Protein AF-Q46N08-F1 (afdb_monomer_lite)

Radius of gyration: 21.56 Å; chains: 1; bounding box: 43×40×75 Å

Organism: Cupriavidus pinatubonensis (strain JMP 134 / LMG 1197) (NCBI:txid264198)

Sequence (155 aa):
MMMTSTTLDRSGLHREFRQRLATAAVASAERLDEEISQAFATIDLHLQSPRRAGWGADCEWLLSGLQNSCRTALDLLVYTGYRTEAESEGIQRRLMMTIHLARLQAQAAGDTVAPIVAASRITSLIERAKEESASFYDHLRAARTAEHEPRYRGQ

Foldseek 3Di:
DDDDPPPPPVVVVVVVVVVVVLVVLLVLLVVLVVQLVVLLVVLVVLLVCLPDQCSLVSLLVSLVSNLVSLLSLLVSCCVLVVDPPVVSVVLNVLLVVLSVVLSVLSVVCSVDPCSNVSSVSSVVSSVVSCVSCVVSNVSSVVSVVVVVPPPPPDD

Secondary structure (DSSP, 8-state):
---------HHHHHHHHHHHHHHHHHHHHHHHHHHHHHHHHHHHHHHT-TTSTTHHHHHHHHHHHHHHHHHHHHHHHHHTTSS-HHHHHHHHHHHHHHHHHHHHHHHHHHTSS-HHHHHHHHHHHHHHHHHHHHHHHHHHHHHHHHTSS------

pLDDT: mean 70.53, std 11.68, range [31.7, 86.0]

Structure (mmCIF, N/CA/C/O backbone):
data_AF-Q46N08-F1
#
_entry.id   AF-Q46N08-F1
#
loop_
_atom_site.group_PDB
_atom_site.id
_atom_site.type_symbol
_atom_site.label_atom_id
_atom_site.label_alt_id
_atom_site.label_comp_id
_atom_site.label_asym_id
_atom_site.label_entity_id
_atom_site.label_seq_id
_atom_site.pdbx_PDB_ins_code
_atom_site.Cartn_x
_atom_site.Cartn_y
_atom_site.Cartn_z
_atom_site.occupancy
_atom_site.B_iso_or_equiv
_atom_site.auth_seq_id
_atom_site.auth_comp_id
_atom_site.auth_asym_id
_atom_site.auth_atom_id
_atom_site.pdbx_PDB_model_num
ATOM 1 N N . MET A 1 1 ? 25.438 -30.701 -49.542 1.00 38.94 1 MET A N 1
ATOM 2 C CA . MET A 1 1 ? 24.983 -30.524 -48.145 1.00 38.94 1 MET A CA 1
ATOM 3 C C . MET A 1 1 ? 25.748 -29.351 -47.551 1.00 38.94 1 MET A C 1
ATOM 5 O O . MET A 1 1 ? 26.914 -29.513 -47.230 1.00 38.94 1 MET A O 1
ATOM 9 N N . MET A 1 2 ? 25.146 -28.161 -47.507 1.00 38.84 2 MET A N 1
ATOM 10 C CA . MET A 1 2 ? 25.730 -26.985 -46.850 1.00 38.84 2 MET A CA 1
ATOM 11 C C . MET A 1 2 ? 25.103 -26.852 -45.462 1.00 38.84 2 MET A C 1
ATOM 13 O O . MET A 1 2 ? 23.882 -26.796 -45.343 1.00 38.84 2 MET A O 1
ATOM 17 N N . MET A 1 3 ? 25.944 -26.852 -44.428 1.00 45.59 3 MET A N 1
ATOM 18 C CA . MET A 1 3 ? 25.546 -26.608 -43.045 1.00 45.59 3 MET A CA 1
ATOM 19 C C . MET A 1 3 ? 25.139 -25.141 -42.893 1.00 45.59 3 MET A C 1
ATOM 21 O O . MET A 1 3 ? 25.980 -24.246 -42.930 1.00 45.59 3 MET A O 1
ATOM 25 N N . THR A 1 4 ? 23.845 -24.887 -42.722 1.00 47.28 4 THR A N 1
ATOM 26 C CA . THR A 1 4 ? 23.341 -23.602 -42.239 1.00 47.28 4 THR A CA 1
ATOM 27 C C . THR A 1 4 ? 23.767 -23.435 -40.785 1.00 47.28 4 THR A C 1
ATOM 29 O O . THR A 1 4 ? 23.252 -24.113 -39.897 1.00 47.28 4 THR A O 1
ATOM 32 N N . SER A 1 5 ? 24.737 -22.548 -40.566 1.00 42.62 5 SER A N 1
ATOM 33 C CA . SER A 1 5 ? 25.155 -22.057 -39.255 1.00 42.62 5 SER A CA 1
ATOM 34 C C . SER A 1 5 ? 23.933 -21.628 -38.441 1.00 42.62 5 SER A C 1
ATOM 36 O O . SER A 1 5 ? 23.263 -20.653 -38.775 1.00 42.62 5 SER A O 1
ATOM 38 N N . THR A 1 6 ? 23.650 -22.347 -37.357 1.00 47.47 6 THR A N 1
ATOM 39 C CA . THR A 1 6 ? 22.662 -21.990 -36.334 1.00 47.47 6 THR A CA 1
ATOM 40 C C . THR A 1 6 ? 23.202 -20.871 -35.445 1.00 47.47 6 THR A C 1
ATOM 42 O O . THR A 1 6 ? 23.285 -21.001 -34.223 1.00 47.47 6 THR A O 1
ATOM 45 N N . THR A 1 7 ? 23.565 -19.738 -36.035 1.00 48.69 7 THR A N 1
ATOM 46 C CA . THR A 1 7 ? 23.515 -18.460 -35.323 1.00 48.69 7 THR A CA 1
ATOM 47 C C . THR A 1 7 ? 22.040 -18.121 -35.166 1.00 48.69 7 THR A C 1
ATOM 49 O O . THR A 1 7 ? 21.485 -17.331 -35.922 1.00 48.69 7 THR A O 1
ATOM 52 N N . LEU A 1 8 ? 21.382 -18.807 -34.223 1.00 49.22 8 LEU A N 1
ATOM 53 C CA . LEU A 1 8 ? 20.102 -18.377 -33.677 1.00 49.22 8 LEU A CA 1
ATOM 54 C C . LEU A 1 8 ? 20.221 -16.882 -33.392 1.00 49.22 8 LEU A C 1
ATOM 56 O O . LEU A 1 8 ? 21.181 -16.459 -32.742 1.00 49.22 8 LEU A O 1
ATOM 60 N N . ASP A 1 9 ? 19.268 -16.116 -33.910 1.00 54.34 9 ASP A N 1
ATOM 61 C CA . ASP A 1 9 ? 19.093 -14.683 -33.708 1.00 54.34 9 ASP A CA 1
ATOM 62 C C . ASP A 1 9 ? 18.923 -14.383 -32.205 1.00 54.34 9 ASP A C 1
ATOM 64 O O . ASP A 1 9 ? 17.826 -14.208 -31.674 1.00 54.34 9 ASP A O 1
ATOM 68 N N . ARG A 1 10 ? 20.045 -14.404 -31.477 1.00 54.81 10 ARG A N 1
ATOM 69 C CA . ARG A 1 10 ? 20.127 -14.152 -30.033 1.00 54.81 10 ARG A CA 1
ATOM 70 C C . ARG A 1 10 ? 19.630 -12.749 -29.700 1.00 54.81 10 ARG A C 1
ATOM 72 O O . ARG A 1 10 ? 19.101 -12.544 -28.612 1.00 54.81 10 ARG A O 1
ATOM 79 N N . SER A 1 11 ? 19.768 -11.805 -30.630 1.00 60.81 11 SER A N 1
ATOM 80 C CA . SER A 1 11 ? 19.206 -10.457 -30.534 1.00 60.81 11 SER A CA 1
ATOM 81 C C . SER A 1 11 ? 17.678 -10.465 -30.528 1.00 60.81 11 SER A C 1
ATOM 83 O O . SER A 1 11 ? 17.084 -9.814 -29.667 1.00 60.81 11 SER A O 1
ATOM 85 N N . GLY A 1 12 ? 17.047 -11.223 -31.429 1.00 68.44 12 GLY A N 1
ATOM 86 C CA . GLY A 1 12 ? 15.597 -11.409 -31.473 1.00 68.44 12 GLY A CA 1
ATOM 87 C C . GLY A 1 12 ? 15.058 -12.059 -30.200 1.00 68.44 12 GLY A C 1
ATOM 88 O O . GLY A 1 12 ? 14.155 -11.514 -29.570 1.00 68.44 12 GLY A O 1
ATOM 89 N N . LEU A 1 13 ? 15.693 -13.144 -29.742 1.00 72.12 13 LEU A N 1
ATOM 90 C CA . LEU A 1 13 ? 15.293 -13.859 -28.521 1.00 72.12 13 LEU A CA 1
ATOM 91 C C . LEU A 1 13 ? 15.467 -13.023 -27.245 1.00 72.12 13 LEU A C 1
ATOM 93 O O . LEU A 1 13 ? 14.613 -13.063 -26.361 1.00 72.12 13 LEU A O 1
ATOM 97 N N . HIS A 1 14 ? 16.545 -12.241 -27.125 1.00 69.06 14 HIS A N 1
ATOM 98 C CA . HIS A 1 14 ? 16.714 -11.332 -25.987 1.00 69.06 14 HIS A CA 1
ATOM 99 C C . HIS A 1 14 ? 15.718 -10.177 -26.001 1.00 69.06 14 HIS A C 1
ATOM 101 O O . HIS A 1 14 ? 15.239 -9.781 -24.937 1.00 69.06 14 HIS A O 1
ATOM 107 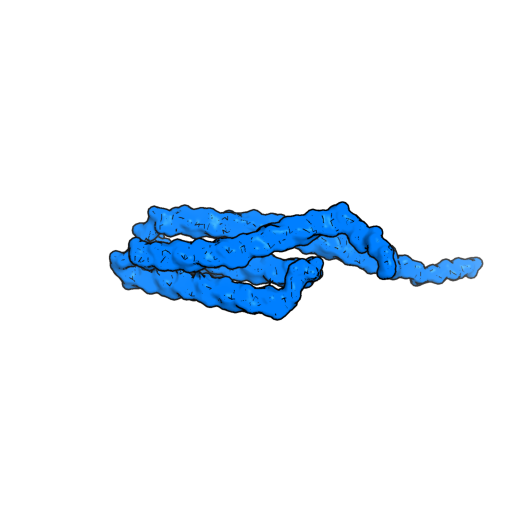N N . ARG A 1 15 ? 15.393 -9.639 -27.181 1.00 70.38 15 ARG A N 1
ATOM 108 C CA . ARG A 1 15 ? 14.381 -8.589 -27.314 1.00 70.38 15 ARG A CA 1
ATOM 109 C C . ARG A 1 15 ? 12.997 -9.118 -26.939 1.00 70.38 15 ARG A C 1
ATOM 111 O O . ARG A 1 15 ? 12.321 -8.491 -26.132 1.00 70.38 15 ARG A O 1
ATOM 118 N N . GLU A 1 16 ? 12.620 -10.287 -27.448 1.00 75.94 16 GLU A N 1
ATOM 119 C CA . GLU A 1 16 ? 11.336 -10.925 -27.150 1.00 75.94 16 GLU A CA 1
ATOM 120 C C . GLU A 1 16 ? 11.218 -11.302 -25.666 1.00 75.94 16 GLU A C 1
ATOM 122 O O . GLU A 1 16 ? 10.203 -11.026 -25.029 1.00 75.94 16 GLU A O 1
ATOM 127 N N . PHE A 1 17 ? 12.279 -11.857 -25.073 1.00 72.69 17 PHE A N 1
ATOM 128 C CA . PHE A 1 17 ? 12.317 -12.173 -23.645 1.00 72.69 17 PHE A CA 1
ATOM 129 C C . PHE A 1 17 ? 12.133 -10.928 -22.771 1.00 72.69 17 PHE A C 1
ATOM 131 O O . PHE A 1 17 ? 11.312 -10.942 -21.856 1.00 72.69 17 PHE A O 1
ATOM 138 N N . ARG A 1 18 ? 12.843 -9.832 -23.078 1.00 67.88 18 ARG A N 1
ATOM 139 C CA . ARG A 1 18 ? 12.686 -8.553 -22.366 1.00 67.88 18 ARG A CA 1
ATOM 140 C C . ARG A 1 18 ? 11.283 -7.980 -22.525 1.00 67.88 18 ARG A C 1
ATOM 142 O O . ARG A 1 18 ? 10.725 -7.502 -21.549 1.00 67.88 18 ARG A O 1
ATOM 149 N N . GLN A 1 19 ? 10.699 -8.075 -23.716 1.00 72.56 19 GLN A N 1
ATOM 150 C CA . GLN A 1 19 ? 9.344 -7.594 -23.972 1.00 72.56 19 GLN A CA 1
ATOM 151 C C . GLN A 1 19 ? 8.289 -8.396 -23.193 1.00 72.56 19 GLN A C 1
ATOM 153 O O . GLN A 1 19 ? 7.387 -7.811 -22.597 1.00 72.56 19 GLN A O 1
ATOM 158 N N . ARG A 1 20 ? 8.422 -9.728 -23.131 1.00 72.44 20 ARG A N 1
ATOM 159 C CA . ARG A 1 20 ? 7.529 -10.593 -22.337 1.00 72.44 20 ARG A CA 1
ATOM 160 C C . ARG A 1 20 ? 7.659 -10.328 -20.838 1.00 72.44 20 ARG A C 1
ATOM 162 O O . ARG A 1 20 ? 6.653 -10.319 -20.138 1.00 72.44 20 ARG A O 1
ATOM 169 N N . LEU A 1 21 ? 8.880 -10.092 -20.363 1.00 66.25 21 LEU A N 1
ATOM 170 C CA . LEU A 1 21 ? 9.149 -9.704 -18.979 1.00 66.25 21 LEU A CA 1
ATOM 171 C C . LEU A 1 21 ? 8.554 -8.337 -18.627 1.00 66.25 21 LEU A C 1
ATOM 173 O O . LEU A 1 21 ? 7.895 -8.225 -17.601 1.00 66.25 21 LEU A O 1
ATOM 177 N N . ALA A 1 22 ? 8.721 -7.339 -19.495 1.00 68.38 22 ALA A N 1
ATOM 178 C CA . ALA A 1 22 ? 8.114 -6.017 -19.351 1.00 68.38 22 ALA A CA 1
ATOM 179 C C . ALA A 1 22 ? 6.580 -6.109 -19.278 1.00 68.38 22 ALA A C 1
ATOM 181 O O . ALA A 1 22 ? 5.961 -5.640 -18.328 1.00 68.38 22 ALA A O 1
ATOM 182 N N . THR A 1 23 ? 5.967 -6.871 -20.190 1.00 72.44 23 THR A N 1
ATOM 183 C CA . THR A 1 23 ? 4.512 -7.110 -20.180 1.00 72.44 23 THR A CA 1
ATOM 184 C C . THR A 1 23 ? 4.048 -7.802 -18.892 1.00 72.44 23 THR A C 1
ATOM 186 O O . THR A 1 23 ? 3.025 -7.430 -18.321 1.00 72.44 23 THR A O 1
ATOM 189 N N . ALA A 1 24 ? 4.798 -8.795 -18.402 1.00 68.19 24 ALA A N 1
ATOM 190 C CA . ALA A 1 24 ? 4.487 -9.474 -17.145 1.00 68.19 24 ALA A CA 1
ATOM 191 C C . ALA A 1 24 ? 4.630 -8.542 -15.931 1.00 68.19 24 ALA A C 1
ATOM 193 O O . ALA A 1 24 ? 3.825 -8.630 -15.004 1.00 68.19 24 ALA A O 1
ATOM 194 N N . ALA A 1 25 ? 5.611 -7.636 -15.943 1.00 67.06 25 ALA A N 1
ATOM 195 C CA . ALA A 1 25 ? 5.792 -6.627 -14.906 1.00 67.06 25 ALA A CA 1
ATOM 196 C C . ALA A 1 25 ? 4.637 -5.615 -14.901 1.00 67.06 25 ALA A C 1
ATOM 198 O O . ALA A 1 25 ? 4.100 -5.329 -13.835 1.00 67.06 25 ALA A O 1
ATOM 199 N N . VAL A 1 26 ? 4.189 -5.153 -16.074 1.00 71.38 26 VAL A N 1
ATOM 200 C CA . VAL A 1 26 ? 3.027 -4.257 -16.208 1.00 71.38 26 VAL A CA 1
ATOM 201 C C . VAL A 1 26 ? 1.741 -4.935 -15.732 1.00 71.38 26 VAL A C 1
ATOM 203 O O . VAL A 1 26 ? 1.039 -4.378 -14.896 1.00 71.38 26 VAL A O 1
ATOM 206 N N . ALA A 1 27 ? 1.458 -6.162 -16.175 1.00 72.50 27 ALA A N 1
ATOM 207 C CA . ALA A 1 27 ? 0.274 -6.898 -15.721 1.00 72.50 27 ALA A CA 1
ATOM 208 C C . ALA A 1 27 ? 0.303 -7.175 -14.205 1.00 72.50 27 ALA A C 1
ATOM 210 O O . ALA A 1 27 ? -0.733 -7.173 -13.539 1.00 72.50 27 ALA A O 1
ATOM 211 N N . SER A 1 28 ? 1.498 -7.400 -13.647 1.00 70.94 28 SER A N 1
ATOM 212 C CA . SER A 1 28 ? 1.684 -7.545 -12.199 1.00 70.94 28 SER A CA 1
ATOM 213 C C . SER A 1 28 ? 1.457 -6.221 -11.472 1.00 70.94 28 SER A C 1
ATOM 215 O O . SER A 1 28 ? 0.835 -6.220 -10.417 1.00 70.94 28 SER A O 1
ATOM 217 N N . ALA A 1 29 ? 1.904 -5.100 -12.044 1.00 68.94 29 ALA A N 1
ATOM 218 C CA . ALA A 1 29 ? 1.675 -3.764 -11.504 1.00 68.94 29 ALA A CA 1
ATOM 219 C C . ALA A 1 29 ? 0.185 -3.388 -11.484 1.00 68.94 29 ALA A C 1
ATOM 221 O O . ALA A 1 29 ? -0.273 -2.824 -10.497 1.00 68.94 29 ALA A O 1
ATOM 222 N N . GLU A 1 30 ? -0.575 -3.729 -12.529 1.00 71.75 30 GLU A N 1
ATOM 223 C CA . GLU A 1 30 ? -2.021 -3.463 -12.607 1.00 71.75 30 GLU A CA 1
ATOM 224 C C . GLU A 1 30 ? -2.806 -4.246 -11.555 1.00 71.75 30 GLU A C 1
ATOM 226 O O . GLU A 1 30 ? -3.599 -3.670 -10.814 1.00 71.75 30 GLU A O 1
ATOM 231 N N . ARG A 1 31 ? -2.532 -5.549 -11.428 1.00 76.19 31 ARG A N 1
ATOM 232 C CA . ARG A 1 31 ? -3.158 -6.370 -10.385 1.00 76.19 31 ARG A CA 1
ATOM 233 C C . ARG A 1 31 ? -2.830 -5.843 -8.991 1.00 76.19 31 ARG A C 1
ATOM 235 O O . ARG A 1 31 ? -3.676 -5.842 -8.105 1.00 76.19 31 ARG A O 1
ATOM 242 N N . LEU A 1 32 ? -1.596 -5.396 -8.807 1.00 71.50 32 LEU A N 1
ATOM 243 C CA . LEU A 1 32 ? -1.132 -4.911 -7.525 1.00 71.50 32 LEU A CA 1
ATOM 244 C C . LEU A 1 32 ? -1.740 -3.557 -7.140 1.00 71.50 32 LEU A C 1
ATOM 246 O O . LEU A 1 32 ? -2.040 -3.348 -5.969 1.00 71.50 32 LEU A O 1
ATOM 250 N N . ASP A 1 33 ? -1.952 -2.661 -8.106 1.00 75.44 33 ASP A N 1
ATOM 251 C CA . ASP A 1 33 ? -2.685 -1.402 -7.911 1.00 75.44 33 ASP A CA 1
ATOM 252 C C . ASP A 1 33 ? -4.097 -1.669 -7.351 1.00 75.44 33 ASP A C 1
ATOM 254 O O . ASP A 1 33 ? -4.494 -1.117 -6.318 1.00 75.44 33 ASP A O 1
ATOM 258 N N . GLU A 1 34 ? -4.816 -2.610 -7.971 1.00 79.12 34 GLU A N 1
ATOM 259 C CA . GLU A 1 34 ? -6.152 -3.032 -7.539 1.00 79.12 34 GLU A CA 1
ATOM 260 C C . GLU A 1 34 ? -6.136 -3.688 -6.149 1.00 79.12 34 GLU A C 1
ATOM 262 O O . GLU A 1 34 ? -6.951 -3.334 -5.294 1.00 79.12 34 GLU A O 1
ATOM 267 N N . GLU A 1 35 ? -5.189 -4.596 -5.890 1.00 76.62 35 GLU A N 1
ATOM 268 C CA . GLU A 1 35 ? -5.054 -5.289 -4.602 1.00 76.62 35 GLU A CA 1
ATOM 269 C C . GLU A 1 35 ? -4.775 -4.319 -3.445 1.00 76.62 35 GLU A C 1
ATOM 271 O O . GLU A 1 35 ? -5.418 -4.414 -2.395 1.00 76.62 35 GLU A O 1
ATOM 276 N N . ILE A 1 36 ? -3.850 -3.365 -3.620 1.00 72.62 36 ILE A N 1
ATOM 277 C CA . ILE A 1 36 ? -3.521 -2.380 -2.577 1.00 72.62 36 ILE A CA 1
ATOM 278 C C . ILE A 1 36 ? -4.725 -1.454 -2.341 1.00 72.62 36 ILE A C 1
ATOM 280 O O . ILE A 1 36 ? -5.110 -1.222 -1.189 1.00 72.62 36 ILE A O 1
ATOM 284 N N . SER A 1 37 ? -5.374 -0.980 -3.409 1.00 77.75 37 SER A N 1
ATOM 285 C CA . SER A 1 37 ? -6.574 -0.139 -3.318 1.00 77.75 37 SER A CA 1
ATOM 286 C C . SER A 1 37 ? -7.723 -0.848 -2.586 1.00 77.75 37 SER A C 1
ATOM 288 O O . SER A 1 37 ? -8.352 -0.271 -1.692 1.00 77.75 37 SER A O 1
ATOM 290 N N . GLN A 1 38 ? -7.972 -2.122 -2.907 1.00 80.38 38 GLN A N 1
ATOM 291 C CA . GLN A 1 38 ? -9.007 -2.935 -2.267 1.00 80.38 38 GLN A CA 1
ATOM 292 C C . GLN A 1 38 ? -8.676 -3.252 -0.804 1.00 80.38 38 GLN A C 1
ATOM 294 O O . GLN A 1 38 ? -9.573 -3.212 0.045 1.00 80.38 38 GLN A O 1
ATOM 299 N N . ALA A 1 39 ? -7.409 -3.534 -0.481 1.00 74.12 39 ALA A N 1
ATOM 300 C CA . ALA A 1 39 ? -6.967 -3.760 0.892 1.00 74.12 39 ALA A CA 1
ATOM 301 C C . ALA A 1 39 ? -7.251 -2.529 1.762 1.00 74.12 39 ALA A C 1
ATOM 303 O O . ALA A 1 39 ? -7.875 -2.650 2.817 1.00 74.12 39 ALA A O 1
ATOM 304 N N . PHE A 1 40 ? -6.894 -1.333 1.288 1.00 75.44 40 PHE A N 1
ATOM 305 C CA . PHE A 1 40 ? -7.178 -0.088 1.999 1.00 75.44 40 PHE A CA 1
ATOM 306 C C . PHE A 1 40 ? -8.676 0.178 2.183 1.00 75.44 40 PHE A C 1
ATOM 308 O O . PHE A 1 40 ? -9.092 0.528 3.288 1.00 75.44 40 PHE A O 1
ATOM 315 N N . ALA A 1 41 ? -9.491 -0.028 1.145 1.00 79.38 41 ALA A N 1
ATOM 316 C CA . ALA A 1 41 ? -10.943 0.128 1.245 1.00 79.38 41 ALA A CA 1
ATOM 317 C C . ALA A 1 41 ? -11.563 -0.865 2.246 1.00 79.38 41 ALA A C 1
ATOM 319 O O . ALA A 1 41 ? -12.452 -0.515 3.023 1.00 79.38 41 ALA A O 1
ATOM 320 N N . THR A 1 42 ? -11.065 -2.104 2.262 1.00 76.81 42 THR A N 1
ATOM 321 C CA . THR A 1 42 ? -11.533 -3.149 3.182 1.00 76.81 42 THR A CA 1
ATOM 322 C C . THR A 1 42 ? -11.181 -2.814 4.627 1.00 76.81 42 THR A C 1
ATOM 324 O O . THR A 1 42 ? -12.018 -2.995 5.516 1.00 76.81 42 THR A O 1
ATOM 327 N N . ILE A 1 43 ? -9.975 -2.290 4.864 1.00 71.38 43 ILE A N 1
ATOM 328 C CA . ILE A 1 43 ? -9.551 -1.848 6.192 1.00 71.38 43 ILE A CA 1
ATOM 329 C C . ILE A 1 43 ? -10.427 -0.686 6.672 1.00 71.38 43 ILE A C 1
ATOM 331 O O . ILE A 1 43 ? -10.962 -0.771 7.773 1.00 71.38 43 ILE A O 1
ATOM 335 N N . ASP A 1 44 ? -10.657 0.344 5.853 1.00 74.88 44 ASP A N 1
ATOM 336 C CA . ASP A 1 44 ? -11.518 1.477 6.231 1.00 74.88 44 ASP A CA 1
ATOM 337 C C . ASP A 1 44 ? -12.920 1.023 6.660 1.00 74.88 44 ASP A C 1
ATOM 339 O O . ASP A 1 44 ? -13.437 1.478 7.682 1.00 74.88 44 ASP A O 1
ATOM 343 N N . LEU A 1 45 ? -13.522 0.087 5.916 1.00 75.94 45 LEU A N 1
ATOM 344 C CA . LEU A 1 45 ? -14.826 -0.487 6.256 1.00 75.94 45 LEU A CA 1
ATOM 345 C C . LEU A 1 45 ? -14.802 -1.220 7.606 1.00 75.94 45 LEU A C 1
ATOM 347 O O . LEU A 1 45 ? -15.737 -1.084 8.396 1.00 75.94 45 LEU A O 1
ATOM 351 N N . HIS A 1 46 ? -13.734 -1.967 7.906 1.00 71.56 46 HIS A N 1
ATOM 352 C CA . HIS A 1 46 ? -13.589 -2.647 9.199 1.00 71.56 46 HIS A CA 1
ATOM 353 C C . HIS A 1 46 ? -13.371 -1.650 10.347 1.00 71.56 46 HIS A C 1
ATOM 355 O O . HIS A 1 46 ? -13.907 -1.840 11.442 1.00 71.56 46 HIS A O 1
ATOM 361 N N . LEU A 1 47 ? -12.652 -0.549 10.110 1.00 67.19 47 LEU A N 1
ATOM 362 C CA . LEU A 1 47 ? -12.419 0.503 11.107 1.00 67.19 47 LEU A CA 1
ATOM 363 C C . LEU A 1 47 ? -13.685 1.284 11.481 1.00 67.19 47 LEU A C 1
ATOM 365 O O . LEU A 1 47 ? -13.765 1.805 12.591 1.00 67.19 47 LEU A O 1
ATOM 369 N N . GLN A 1 48 ? -14.699 1.321 10.613 1.00 71.06 48 GLN A N 1
ATOM 370 C CA . GLN A 1 48 ? -15.994 1.943 10.917 1.00 71.06 48 GLN A CA 1
ATOM 371 C C . GLN A 1 48 ? -16.832 1.146 11.934 1.00 71.06 48 GLN A C 1
ATOM 373 O O . GLN A 1 48 ? -17.785 1.689 12.496 1.00 71.06 48 GLN A O 1
ATOM 378 N N . SER A 1 49 ? -16.487 -0.119 12.216 1.00 69.62 49 SER A N 1
ATOM 379 C CA . SER A 1 49 ? -17.223 -0.965 13.168 1.00 69.62 49 SER A CA 1
ATOM 380 C C . SER A 1 49 ? -16.310 -1.697 14.167 1.00 69.62 49 SER A C 1
ATOM 382 O O . SER A 1 49 ? -16.280 -2.929 14.222 1.00 69.62 49 SER A O 1
ATOM 384 N N . PRO A 1 50 ? -15.598 -0.965 15.046 1.00 64.31 50 PRO A N 1
ATOM 385 C CA . PRO A 1 50 ? -14.597 -1.536 15.951 1.00 64.31 50 PRO A CA 1
ATOM 386 C C . PRO A 1 50 ? -15.200 -2.315 17.138 1.00 64.31 50 PRO A C 1
ATOM 388 O O . PRO A 1 50 ? -14.489 -2.720 18.050 1.00 64.31 50 PRO A O 1
ATOM 391 N N . ARG A 1 51 ? -16.526 -2.523 17.163 1.00 63.53 51 ARG A N 1
ATOM 392 C CA . ARG A 1 51 ? -17.238 -3.280 18.212 1.00 63.53 51 ARG A CA 1
ATOM 393 C C . ARG A 1 51 ? -17.365 -4.776 17.904 1.00 63.53 51 ARG A C 1
ATOM 395 O O . ARG A 1 51 ? -17.947 -5.510 18.699 1.00 63.53 51 ARG A O 1
ATOM 402 N N . ARG A 1 52 ? -16.880 -5.228 16.746 1.00 66.00 52 ARG A N 1
ATOM 403 C CA . ARG A 1 52 ? -16.978 -6.627 16.325 1.00 66.00 52 ARG A CA 1
ATOM 404 C C . ARG A 1 52 ? -15.915 -7.470 17.035 1.00 66.00 52 ARG A C 1
ATOM 406 O O . ARG A 1 52 ? -14.732 -7.140 16.999 1.00 66.00 52 ARG A O 1
ATOM 413 N N . ALA A 1 53 ? -16.325 -8.578 17.652 1.00 61.47 53 ALA A N 1
ATOM 414 C CA . ALA A 1 53 ? -15.378 -9.602 18.088 1.00 61.47 53 ALA A CA 1
ATOM 415 C C . ALA A 1 53 ? -14.567 -10.080 16.868 1.00 61.47 53 ALA A C 1
ATOM 417 O O . ALA A 1 53 ? -15.156 -10.344 15.823 1.00 61.47 53 ALA A O 1
ATOM 418 N N . GLY A 1 54 ? -13.238 -10.143 16.989 1.00 69.44 54 GLY A N 1
ATOM 419 C CA . GLY A 1 54 ? -12.339 -10.488 15.877 1.00 69.44 54 GLY A CA 1
ATOM 420 C C . GLY A 1 54 ? -11.751 -9.298 15.109 1.00 69.44 54 GLY A C 1
ATOM 421 O O . GLY A 1 54 ? -10.804 -9.493 14.358 1.00 69.44 54 GLY A O 1
ATOM 422 N N . TRP A 1 55 ? -12.201 -8.063 15.370 1.00 73.12 55 TRP A N 1
ATOM 423 C CA . TRP A 1 55 ? -11.715 -6.858 14.678 1.00 73.12 55 TRP A CA 1
ATOM 424 C C . TRP A 1 55 ? -10.186 -6.695 14.700 1.00 73.12 55 TRP A C 1
ATOM 426 O O . TRP A 1 55 ? -9.588 -6.331 13.692 1.00 73.12 55 TRP A O 1
ATOM 436 N N . GLY A 1 56 ? -9.534 -6.997 15.828 1.00 71.12 56 GLY A N 1
ATOM 437 C CA . GLY A 1 56 ? -8.072 -6.925 15.932 1.00 71.12 56 GLY A CA 1
ATOM 438 C C . GLY A 1 56 ? -7.353 -7.920 15.011 1.00 71.12 56 GLY A C 1
ATOM 439 O O . GLY A 1 56 ? -6.362 -7.556 14.383 1.00 71.12 56 GLY A O 1
ATOM 440 N N . ALA A 1 57 ? -7.881 -9.142 14.884 1.00 76.06 57 ALA A N 1
ATOM 441 C CA . ALA A 1 57 ? -7.327 -10.186 14.021 1.00 76.06 57 ALA A CA 1
ATOM 442 C C . ALA A 1 57 ? -7.582 -9.895 12.533 1.00 76.06 57 ALA A C 1
ATOM 444 O O . ALA A 1 57 ? -6.683 -10.066 11.712 1.00 76.06 57 ALA A O 1
ATOM 445 N N . ASP A 1 58 ? -8.766 -9.379 12.190 1.00 76.12 58 ASP A N 1
ATOM 446 C CA . ASP A 1 58 ? -9.085 -8.946 10.824 1.00 76.12 58 ASP A CA 1
ATOM 447 C C . ASP A 1 58 ? -8.154 -7.806 10.384 1.00 76.12 58 ASP A C 1
ATOM 449 O O . ASP A 1 58 ? -7.566 -7.850 9.302 1.00 76.12 58 ASP A O 1
ATOM 453 N N . CYS A 1 59 ? -7.948 -6.812 11.257 1.00 73.06 59 CYS A N 1
ATOM 454 C CA . CYS A 1 59 ? -6.989 -5.733 11.031 1.00 73.06 59 CYS A CA 1
ATOM 455 C C . CYS A 1 59 ? -5.563 -6.269 10.852 1.00 73.06 59 CYS A C 1
ATOM 457 O O . CYS A 1 59 ? -4.855 -5.821 9.954 1.00 73.06 59 CYS A O 1
ATOM 459 N N . GLU A 1 60 ? -5.126 -7.236 11.663 1.00 77.25 60 GLU A N 1
ATOM 460 C CA . GLU A 1 60 ? -3.797 -7.841 11.526 1.00 77.25 60 GLU A CA 1
ATOM 461 C C . GLU A 1 60 ? -3.617 -8.565 10.182 1.00 77.25 60 GLU A C 1
ATOM 463 O O . GLU A 1 60 ? -2.590 -8.392 9.512 1.00 77.25 60 GLU A O 1
ATOM 468 N N . TRP A 1 61 ? -4.617 -9.351 9.774 1.00 81.62 61 TRP A N 1
ATOM 469 C CA . TRP A 1 61 ? -4.613 -10.082 8.510 1.00 81.62 61 TRP A CA 1
ATOM 470 C C . TRP A 1 61 ? -4.546 -9.123 7.316 1.00 81.62 61 TRP A C 1
ATOM 472 O O . TRP A 1 61 ? -3.669 -9.259 6.458 1.00 81.62 61 TRP A O 1
ATOM 482 N N . LEU A 1 62 ? -5.401 -8.095 7.307 1.00 76.69 62 LEU A N 1
ATOM 483 C CA . LEU A 1 62 ? -5.437 -7.082 6.251 1.00 76.69 62 LEU A CA 1
ATOM 484 C C . LEU A 1 62 ? -4.126 -6.287 6.163 1.00 76.69 62 LEU A C 1
ATOM 486 O O . LEU A 1 62 ? -3.592 -6.081 5.073 1.00 76.69 62 LEU A O 1
ATOM 490 N N . LEU A 1 63 ? -3.572 -5.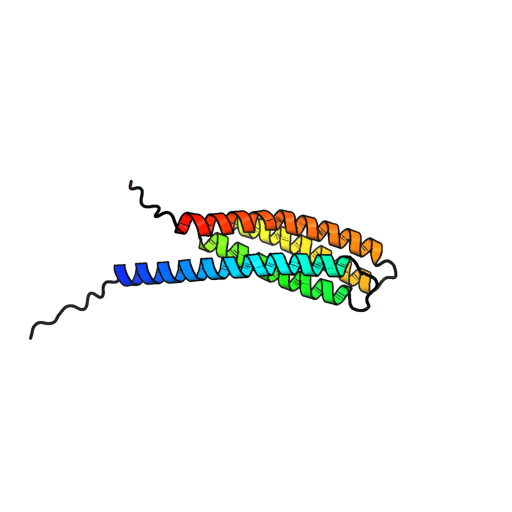875 7.308 1.00 77.75 63 LEU A N 1
ATOM 491 C CA . LEU A 1 63 ? -2.304 -5.143 7.381 1.00 77.75 63 LEU A CA 1
ATOM 492 C C . LEU A 1 63 ? -1.116 -5.987 6.894 1.00 77.75 63 LEU A C 1
ATOM 494 O O . LEU A 1 63 ? -0.198 -5.456 6.268 1.00 77.75 63 LEU A O 1
ATOM 498 N N . SER A 1 64 ? -1.137 -7.298 7.139 1.00 81.00 64 SER A N 1
ATOM 499 C CA . SER A 1 64 ? -0.107 -8.223 6.650 1.00 81.00 64 SER A CA 1
ATOM 500 C C . SER A 1 64 ? -0.178 -8.408 5.130 1.00 81.00 64 SER A C 1
ATOM 502 O O . SER A 1 64 ? 0.859 -8.403 4.464 1.00 81.00 64 SER A O 1
ATOM 504 N N . GLY A 1 65 ? -1.392 -8.505 4.575 1.00 79.44 65 GLY A N 1
ATOM 505 C CA . GLY A 1 65 ? -1.615 -8.510 3.126 1.00 79.44 65 GLY A CA 1
ATOM 506 C C . GLY A 1 65 ? -1.098 -7.232 2.466 1.00 79.44 65 GLY A C 1
ATOM 507 O O . GLY A 1 65 ? -0.288 -7.297 1.542 1.00 79.44 65 GLY A O 1
ATOM 508 N N . LEU A 1 66 ? -1.460 -6.072 3.024 1.00 77.94 66 LEU A N 1
ATOM 509 C CA . LEU A 1 66 ? -1.000 -4.765 2.554 1.00 77.94 66 LEU A CA 1
ATOM 510 C C . LEU A 1 66 ? 0.532 -4.649 2.554 1.00 77.94 66 LEU A C 1
ATOM 512 O O . LEU A 1 66 ? 1.120 -4.134 1.605 1.00 77.94 66 LEU A O 1
ATOM 516 N N . GLN A 1 67 ? 1.195 -5.149 3.601 1.00 80.50 67 GLN A N 1
ATOM 517 C CA . GLN A 1 67 ? 2.655 -5.157 3.679 1.00 80.50 67 GLN A CA 1
ATOM 518 C C . GLN A 1 67 ? 3.289 -5.930 2.512 1.00 80.50 67 GLN A C 1
ATOM 520 O O . GLN A 1 67 ? 4.279 -5.465 1.940 1.00 80.50 67 GLN A O 1
ATOM 525 N N . ASN A 1 68 ? 2.734 -7.092 2.160 1.00 82.38 68 ASN A N 1
ATOM 526 C CA . ASN A 1 68 ? 3.243 -7.894 1.055 1.00 82.38 68 ASN A CA 1
ATOM 527 C C . ASN A 1 68 ? 3.037 -7.178 -0.285 1.00 82.38 68 ASN A C 1
ATOM 529 O O . ASN A 1 68 ? 3.985 -7.047 -1.058 1.00 82.38 68 ASN A O 1
ATOM 533 N N . SER A 1 69 ? 1.843 -6.628 -0.508 1.00 78.56 69 SER A N 1
ATOM 534 C CA . SER A 1 69 ? 1.534 -5.910 -1.742 1.00 78.56 69 SER A CA 1
ATOM 535 C C . SER A 1 69 ? 2.423 -4.668 -1.927 1.00 78.56 69 SER A C 1
ATOM 537 O O . SER A 1 69 ? 3.010 -4.468 -2.989 1.00 78.56 69 SER A O 1
ATOM 539 N N . CYS A 1 70 ? 2.646 -3.877 -0.871 1.00 78.88 70 CYS A N 1
ATOM 540 C CA . CYS A 1 70 ? 3.562 -2.731 -0.916 1.00 78.88 70 CYS A CA 1
ATOM 541 C C . CYS A 1 70 ? 5.010 -3.129 -1.244 1.00 78.88 70 CYS A C 1
ATOM 543 O O . CYS A 1 70 ? 5.700 -2.404 -1.962 1.00 78.88 70 CYS A O 1
ATOM 545 N N . ARG A 1 71 ? 5.487 -4.275 -0.740 1.00 83.69 71 ARG A N 1
ATOM 546 C CA . ARG A 1 71 ? 6.825 -4.786 -1.071 1.00 83.69 71 ARG A CA 1
ATOM 54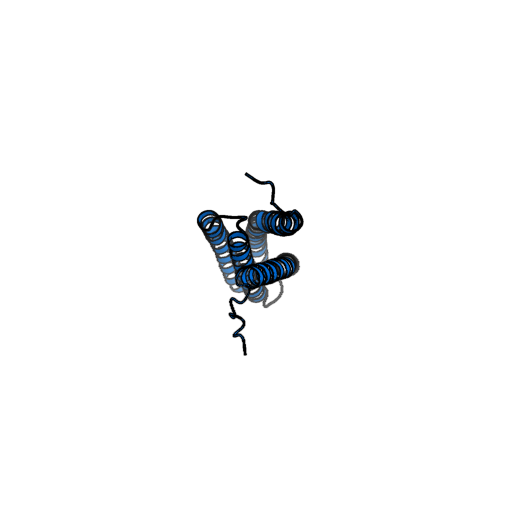7 C C . ARG A 1 71 ? 6.927 -5.142 -2.551 1.00 83.69 71 ARG A C 1
ATOM 549 O O . ARG A 1 71 ? 7.848 -4.677 -3.213 1.00 83.69 71 ARG A O 1
ATOM 556 N N . THR A 1 72 ? 5.968 -5.904 -3.071 1.00 82.56 72 THR A N 1
ATOM 557 C CA . THR A 1 72 ? 5.939 -6.265 -4.494 1.00 82.56 72 THR A CA 1
ATOM 558 C C . THR A 1 72 ? 5.913 -5.022 -5.389 1.00 82.56 72 THR A C 1
ATOM 560 O O . THR A 1 72 ? 6.561 -5.008 -6.431 1.00 82.56 72 THR A O 1
ATOM 563 N N . ALA A 1 73 ? 5.237 -3.947 -4.968 1.00 77.75 73 ALA A N 1
ATOM 564 C CA . ALA A 1 73 ? 5.132 -2.717 -5.756 1.00 77.75 73 ALA A CA 1
ATOM 565 C C . ALA A 1 73 ? 6.484 -2.016 -5.862 1.00 77.75 73 ALA A C 1
ATOM 567 O O . ALA A 1 73 ? 6.888 -1.583 -6.939 1.00 77.75 73 ALA A O 1
ATOM 568 N N . LEU A 1 74 ? 7.203 -1.943 -4.744 1.00 79.69 74 LEU A N 1
ATOM 569 C CA . LEU A 1 74 ? 8.549 -1.390 -4.692 1.00 79.69 74 LEU A CA 1
ATOM 570 C C . LEU A 1 74 ? 9.530 -2.211 -5.536 1.00 79.69 74 LEU A C 1
ATOM 572 O O . LEU A 1 74 ? 10.278 -1.626 -6.315 1.00 79.69 74 LEU A O 1
ATOM 576 N N . ASP A 1 75 ? 9.468 -3.542 -5.455 1.00 83.38 75 ASP A N 1
ATOM 577 C CA . ASP A 1 75 ? 10.311 -4.431 -6.262 1.00 83.38 75 ASP A CA 1
ATOM 578 C C . ASP A 1 75 ? 10.055 -4.229 -7.772 1.00 83.38 75 ASP A C 1
ATOM 580 O O . ASP A 1 75 ? 10.997 -4.156 -8.563 1.00 83.38 75 ASP A O 1
ATOM 584 N N . LEU A 1 76 ? 8.792 -4.054 -8.185 1.00 75.06 76 LEU A N 1
ATOM 585 C CA . LEU A 1 76 ? 8.428 -3.760 -9.579 1.00 75.06 76 LEU A CA 1
ATOM 586 C C . LEU A 1 76 ? 8.907 -2.375 -10.045 1.00 75.06 76 LEU A C 1
ATOM 588 O O . LEU A 1 76 ? 9.338 -2.226 -11.190 1.00 75.06 76 LEU A O 1
ATOM 592 N N . LEU A 1 77 ? 8.871 -1.358 -9.182 1.00 74.19 77 LEU A N 1
ATOM 593 C CA . LEU A 1 77 ? 9.381 -0.018 -9.502 1.00 74.19 77 LEU A CA 1
ATOM 594 C C . LEU A 1 77 ? 10.905 0.008 -9.673 1.00 74.19 77 LEU A C 1
ATOM 596 O O . LEU A 1 77 ? 11.411 0.720 -10.543 1.00 74.19 77 LEU A O 1
ATOM 600 N N . VAL A 1 78 ? 11.628 -0.789 -8.881 1.00 81.50 78 VAL A N 1
ATOM 601 C CA . VAL A 1 78 ? 13.069 -1.012 -9.071 1.00 81.50 78 VAL A CA 1
ATOM 602 C C . VAL A 1 78 ? 13.317 -1.741 -10.384 1.00 81.50 78 VAL A C 1
ATOM 604 O O . VAL A 1 78 ? 14.127 -1.301 -11.197 1.00 81.50 78 VAL A O 1
ATOM 607 N N . TYR A 1 79 ? 12.580 -2.827 -10.624 1.00 78.56 79 TYR A N 1
ATOM 608 C CA . TYR A 1 79 ? 12.729 -3.647 -11.821 1.00 78.56 79 TYR A CA 1
ATOM 609 C C . TYR A 1 79 ? 12.517 -2.856 -13.120 1.00 78.56 79 TYR A C 1
ATOM 611 O O . TYR A 1 79 ? 13.278 -3.000 -14.076 1.00 78.56 79 TYR A O 1
ATOM 619 N N . THR A 1 80 ? 11.503 -1.993 -13.147 1.00 72.69 80 THR A N 1
ATOM 620 C CA . THR A 1 80 ? 11.177 -1.141 -14.302 1.00 72.69 80 THR A CA 1
ATOM 621 C C . THR A 1 80 ? 12.104 0.074 -14.440 1.00 72.69 80 THR A C 1
ATOM 623 O O . THR A 1 80 ? 12.006 0.812 -15.418 1.00 72.69 80 THR A O 1
ATOM 626 N N . GLY A 1 81 ? 13.022 0.294 -13.491 1.00 73.38 81 GLY A N 1
ATOM 627 C CA . GLY A 1 81 ? 13.973 1.409 -13.509 1.00 73.38 81 GLY A CA 1
ATOM 628 C C . GLY A 1 81 ? 13.362 2.769 -13.157 1.00 73.38 81 GLY A C 1
ATOM 629 O O . GLY A 1 81 ? 14.006 3.797 -13.355 1.00 73.38 81 GLY A O 1
ATOM 630 N N . TYR A 1 82 ? 12.137 2.792 -12.629 1.00 73.56 82 TYR A N 1
ATOM 631 C CA . TYR A 1 82 ? 11.451 4.014 -12.192 1.00 73.56 82 TYR A CA 1
ATOM 632 C C . TYR A 1 82 ? 11.897 4.491 -10.820 1.00 73.56 82 TYR A C 1
ATOM 634 O O . TYR A 1 82 ? 11.649 5.639 -10.447 1.00 73.56 82 TYR A O 1
ATOM 642 N N . ARG A 1 83 ? 12.543 3.609 -10.059 1.00 76.25 83 ARG A N 1
ATOM 643 C CA . ARG A 1 83 ? 13.062 3.922 -8.740 1.00 76.25 83 ARG A CA 1
ATOM 644 C C . ARG A 1 83 ? 14.371 3.202 -8.480 1.00 76.25 83 ARG A C 1
ATOM 646 O O . ARG A 1 83 ? 14.606 2.117 -9.002 1.00 76.25 83 ARG A O 1
ATOM 653 N N . THR A 1 84 ? 15.213 3.789 -7.641 1.00 84.69 84 THR A N 1
ATOM 654 C CA . THR A 1 84 ? 16.425 3.114 -7.169 1.00 84.69 84 THR A CA 1
ATOM 655 C C . THR A 1 84 ? 16.112 2.132 -6.035 1.00 84.69 84 THR A C 1
ATOM 657 O O . THR A 1 84 ? 15.103 2.262 -5.330 1.00 84.69 84 THR A O 1
ATOM 660 N N . GLU A 1 85 ? 17.000 1.157 -5.824 1.00 83.69 85 GLU A N 1
ATOM 661 C CA . GLU A 1 85 ? 16.931 0.242 -4.675 1.00 83.69 85 GLU A CA 1
ATOM 662 C C . GLU A 1 85 ? 16.961 1.013 -3.348 1.00 83.69 85 GLU A C 1
ATOM 664 O O . GLU A 1 85 ? 16.108 0.798 -2.492 1.00 83.69 85 GLU A O 1
ATOM 669 N N . ALA A 1 86 ? 17.864 1.989 -3.208 1.00 84.00 86 ALA A N 1
ATOM 670 C CA . ALA A 1 86 ? 18.017 2.771 -1.980 1.00 84.00 86 ALA A CA 1
ATOM 671 C C . ALA A 1 86 ? 16.746 3.561 -1.602 1.00 84.00 86 ALA A C 1
ATOM 673 O O . ALA A 1 86 ? 16.346 3.597 -0.434 1.00 84.00 86 ALA A O 1
ATOM 674 N N . GLU A 1 87 ? 16.079 4.177 -2.583 1.00 80.75 87 GLU A N 1
ATOM 675 C CA . GLU A 1 87 ? 14.801 4.868 -2.366 1.00 80.75 87 GLU A CA 1
ATOM 676 C C . GLU A 1 87 ? 13.688 3.891 -1.977 1.00 80.75 87 GLU A C 1
ATOM 678 O O . GLU A 1 87 ? 12.895 4.171 -1.070 1.00 80.75 87 GLU A O 1
ATOM 683 N N . SER A 1 88 ? 13.648 2.734 -2.640 1.00 80.75 88 SER A N 1
ATOM 684 C CA . SER A 1 88 ? 12.648 1.695 -2.402 1.00 80.75 88 SER A CA 1
ATOM 685 C C . SER A 1 88 ? 12.799 1.077 -1.014 1.00 80.75 88 SER A C 1
ATOM 687 O O . SER A 1 88 ? 11.821 1.008 -0.274 1.00 80.75 88 SER A O 1
ATOM 689 N N . GLU A 1 89 ? 14.018 0.754 -0.585 1.00 85.44 89 GLU A N 1
ATOM 690 C CA . GLU A 1 89 ? 14.307 0.273 0.769 1.00 85.44 89 GLU A CA 1
ATOM 691 C C . GLU A 1 89 ? 13.955 1.295 1.855 1.00 85.44 89 GLU A C 1
ATOM 693 O O . GLU A 1 89 ? 13.476 0.940 2.938 1.00 85.44 89 GLU A O 1
ATOM 698 N N . GLY A 1 90 ? 14.235 2.578 1.606 1.00 84.19 90 GLY A N 1
ATOM 699 C CA . GLY A 1 90 ? 13.920 3.651 2.544 1.00 84.19 90 GLY A CA 1
ATOM 700 C C . GLY A 1 90 ? 12.416 3.772 2.779 1.00 84.19 90 GLY A C 1
ATOM 701 O O . GLY A 1 90 ? 11.976 3.986 3.911 1.00 84.19 90 GLY A O 1
ATOM 702 N N . ILE A 1 91 ? 11.623 3.605 1.723 1.00 80.12 91 ILE A N 1
ATOM 703 C CA . ILE A 1 91 ? 10.163 3.665 1.797 1.00 80.12 91 ILE A CA 1
ATOM 704 C C . ILE A 1 91 ? 9.579 2.376 2.356 1.00 80.12 91 ILE A C 1
ATOM 706 O O . ILE A 1 91 ? 8.713 2.446 3.225 1.00 80.12 91 ILE A O 1
ATOM 710 N N . GLN A 1 92 ? 10.105 1.220 1.952 1.00 83.31 92 GLN A N 1
ATOM 711 C CA . GLN A 1 92 ? 9.731 -0.063 2.530 1.00 83.31 92 GLN A CA 1
ATOM 712 C C . GLN A 1 92 ? 9.886 -0.020 4.049 1.00 83.31 92 GLN A C 1
ATOM 714 O O . GLN A 1 92 ? 8.941 -0.326 4.766 1.00 83.31 92 GLN A O 1
ATOM 719 N N . ARG A 1 93 ? 11.033 0.440 4.564 1.00 85.75 93 ARG A N 1
ATOM 720 C CA . ARG A 1 93 ? 11.262 0.555 6.012 1.00 85.75 93 ARG A CA 1
ATOM 721 C C . ARG A 1 93 ? 10.222 1.427 6.717 1.00 85.75 93 ARG A C 1
ATOM 723 O O . ARG A 1 93 ? 9.748 1.038 7.783 1.00 85.75 93 ARG A O 1
ATOM 730 N N . ARG A 1 94 ? 9.846 2.572 6.137 1.00 85.50 94 ARG A N 1
ATOM 731 C CA . ARG A 1 94 ? 8.828 3.465 6.721 1.00 85.50 94 ARG A CA 1
ATOM 732 C C . ARG A 1 94 ? 7.439 2.832 6.720 1.00 85.50 94 ARG A C 1
ATOM 734 O O . ARG A 1 94 ? 6.810 2.779 7.774 1.00 85.50 94 ARG A O 1
ATOM 741 N N . LEU A 1 95 ? 7.020 2.256 5.596 1.00 79.94 95 LEU A N 1
ATOM 742 C CA . LEU A 1 95 ? 5.745 1.546 5.479 1.00 79.94 95 LEU A CA 1
ATOM 743 C C . LEU A 1 95 ? 5.662 0.353 6.429 1.00 79.94 95 LEU A C 1
ATOM 745 O O . LEU A 1 95 ? 4.667 0.201 7.130 1.00 79.94 95 LEU A O 1
ATOM 749 N N . MET A 1 96 ? 6.717 -0.463 6.502 1.00 82.81 96 MET A N 1
ATOM 750 C CA . MET A 1 96 ? 6.765 -1.612 7.408 1.00 82.81 96 MET A CA 1
ATOM 751 C C . MET A 1 96 ? 6.672 -1.176 8.866 1.00 82.81 96 MET A C 1
ATOM 753 O O . MET A 1 96 ? 5.959 -1.809 9.638 1.00 82.81 96 MET A O 1
ATOM 757 N N . MET A 1 97 ? 7.341 -0.082 9.245 1.00 86.00 97 MET A N 1
ATOM 758 C CA . MET A 1 97 ? 7.247 0.460 10.599 1.00 86.00 97 MET A CA 1
ATOM 759 C C . MET A 1 97 ? 5.826 0.948 10.912 1.00 86.00 97 MET A C 1
ATOM 761 O O . MET A 1 97 ? 5.274 0.601 11.953 1.00 86.00 97 MET A O 1
ATOM 765 N N . THR A 1 98 ? 5.203 1.702 10.003 1.00 82.62 98 THR A N 1
ATOM 766 C CA . THR A 1 98 ? 3.834 2.218 10.167 1.00 82.62 98 THR A CA 1
ATOM 767 C C . THR A 1 98 ? 2.812 1.083 10.284 1.00 82.62 98 THR A C 1
ATOM 769 O O . THR A 1 98 ? 1.993 1.080 11.205 1.00 82.62 98 THR A O 1
ATOM 772 N N . ILE A 1 99 ? 2.902 0.077 9.409 1.00 77.62 99 ILE A N 1
ATOM 773 C CA . ILE A 1 99 ? 2.046 -1.116 9.437 1.00 77.62 99 ILE A CA 1
ATOM 774 C C . ILE A 1 99 ? 2.275 -1.919 10.725 1.00 77.62 99 ILE A C 1
ATOM 776 O O . ILE A 1 99 ? 1.316 -2.348 11.366 1.00 77.62 99 ILE A O 1
ATOM 780 N N . HIS A 1 100 ? 3.529 -2.091 11.147 1.00 82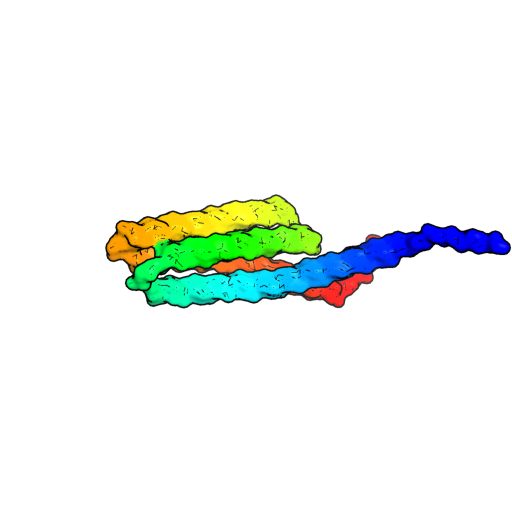.81 100 HIS A N 1
ATOM 781 C CA . HIS A 1 100 ? 3.863 -2.782 12.391 1.00 82.81 100 HIS A CA 1
ATOM 782 C C . HIS A 1 100 ? 3.266 -2.079 13.619 1.00 82.81 100 HIS A C 1
ATOM 784 O O . HIS A 1 100 ? 2.651 -2.731 14.463 1.00 82.81 100 HIS A O 1
ATOM 790 N N . LEU A 1 101 ? 3.369 -0.749 13.694 1.00 82.31 101 LEU A N 1
ATOM 791 C CA . LEU A 1 101 ? 2.752 0.034 14.765 1.00 82.31 101 LEU A CA 1
ATOM 792 C C . LEU A 1 101 ? 1.225 -0.108 14.765 1.00 82.31 101 LEU A C 1
ATOM 794 O O . LEU A 1 101 ? 0.633 -0.259 15.833 1.00 82.31 101 LEU A O 1
ATOM 798 N N . ALA A 1 102 ? 0.587 -0.119 13.591 1.00 76.50 102 ALA A N 1
ATOM 799 C CA . ALA A 1 102 ? -0.856 -0.323 13.478 1.00 76.50 102 ALA A CA 1
ATOM 800 C C . ALA A 1 102 ? -1.277 -1.717 13.976 1.00 76.50 102 ALA A C 1
ATOM 802 O O . ALA A 1 102 ? -2.262 -1.831 14.705 1.00 76.50 102 ALA A O 1
ATOM 803 N N . ARG A 1 103 ? -0.488 -2.761 13.679 1.00 76.50 103 ARG A N 1
ATOM 804 C CA . ARG A 1 103 ? -0.709 -4.124 14.199 1.00 76.50 103 ARG A CA 1
ATOM 805 C C . ARG A 1 103 ? -0.614 -4.183 15.723 1.00 76.50 103 ARG A C 1
ATOM 807 O O . ARG A 1 103 ? -1.493 -4.756 16.358 1.00 76.50 103 ARG A O 1
ATOM 814 N N . LEU A 1 104 ? 0.395 -3.541 16.318 1.00 79.62 104 LEU A N 1
ATOM 815 C CA . LEU A 1 104 ? 0.527 -3.470 17.779 1.00 79.62 104 LEU A CA 1
ATOM 816 C C . LEU A 1 104 ? -0.678 -2.774 18.431 1.00 79.62 104 LEU A C 1
ATOM 818 O O . LEU A 1 104 ? -1.161 -3.225 19.468 1.00 79.62 104 LEU A O 1
ATOM 822 N N . GLN A 1 105 ? -1.195 -1.702 17.818 1.00 77.75 105 GLN A N 1
ATOM 823 C CA . GLN A 1 105 ? -2.410 -1.037 18.304 1.00 77.75 105 GLN A CA 1
ATOM 824 C C . GLN A 1 105 ? -3.655 -1.925 18.147 1.00 77.75 105 GLN A C 1
ATOM 826 O O . GLN A 1 105 ? -4.494 -1.931 19.043 1.00 77.75 105 GLN A O 1
ATOM 831 N N . ALA A 1 106 ? -3.772 -2.691 17.056 1.00 72.62 106 ALA A N 1
ATOM 832 C CA . ALA A 1 106 ? -4.897 -3.604 16.825 1.00 72.62 106 ALA A CA 1
ATOM 833 C C . ALA A 1 106 ? -4.935 -4.730 17.865 1.00 72.62 106 ALA A C 1
ATOM 835 O O . ALA A 1 106 ? -5.995 -5.042 18.407 1.00 72.62 106 ALA A O 1
ATOM 836 N N . GLN A 1 107 ? -3.768 -5.290 18.187 1.00 72.62 107 GLN A N 1
ATOM 837 C CA . GLN A 1 107 ? -3.631 -6.332 19.198 1.00 72.62 107 GLN A CA 1
ATOM 838 C C . GLN A 1 107 ? -3.960 -5.796 20.598 1.00 72.62 107 GLN A C 1
ATOM 840 O O . GLN A 1 107 ? -4.817 -6.350 21.280 1.00 72.62 107 GLN A O 1
ATOM 845 N N . ALA A 1 108 ? -3.391 -4.646 20.978 1.00 71.19 108 ALA A N 1
ATOM 846 C CA . ALA A 1 108 ? -3.701 -3.997 22.254 1.00 71.19 108 ALA A CA 1
ATOM 847 C C . ALA A 1 108 ? -5.188 -3.614 22.394 1.00 71.19 108 ALA A C 1
ATOM 849 O O . ALA A 1 108 ? -5.726 -3.595 23.500 1.00 71.19 108 ALA A O 1
ATOM 850 N N . ALA A 1 109 ? -5.869 -3.306 21.289 1.00 67.00 109 ALA A N 1
ATOM 851 C CA . ALA A 1 109 ? -7.303 -3.034 21.278 1.00 67.00 109 ALA A CA 1
ATOM 852 C C . ALA A 1 109 ? -8.153 -4.291 21.480 1.00 67.00 109 ALA A C 1
ATOM 854 O O . ALA A 1 109 ? -9.181 -4.217 22.144 1.00 67.00 109 ALA A O 1
ATOM 855 N N . GLY A 1 110 ? -7.734 -5.429 20.915 1.00 63.03 110 GLY A N 1
ATOM 856 C CA . GLY A 1 110 ? -8.396 -6.719 21.129 1.00 63.03 110 GLY A CA 1
ATOM 857 C C . GLY A 1 110 ? -8.384 -7.145 22.599 1.00 63.03 110 GLY A C 1
ATOM 858 O O . GLY A 1 110 ? -9.339 -7.762 23.064 1.00 63.03 110 GLY A O 1
ATOM 859 N N . ASP A 1 111 ? -7.351 -6.727 23.333 1.00 63.66 111 ASP A N 1
ATOM 860 C CA . ASP A 1 111 ? -7.159 -7.034 24.751 1.00 63.66 111 ASP A CA 1
ATOM 861 C C . ASP A 1 111 ? -7.768 -5.981 25.708 1.00 63.66 111 ASP A C 1
ATOM 863 O O . ASP A 1 111 ? -7.763 -6.179 26.924 1.00 63.66 111 ASP A O 1
ATOM 867 N N . THR A 1 112 ? -8.297 -4.848 25.210 1.00 59.41 112 THR A N 1
ATOM 868 C CA . THR A 1 112 ? -8.753 -3.716 26.050 1.00 59.41 112 THR A CA 1
ATOM 869 C C . THR A 1 112 ? -10.167 -3.205 25.729 1.00 59.41 112 THR A C 1
ATOM 871 O O . THR A 1 112 ? -10.702 -3.356 24.639 1.00 59.41 112 THR A O 1
ATOM 874 N N . VAL A 1 113 ? -10.795 -2.525 26.699 1.00 55.44 113 VAL A N 1
ATOM 875 C CA . VAL A 1 113 ? -12.186 -2.011 26.630 1.00 55.44 113 VAL A CA 1
ATOM 876 C C . VAL A 1 113 ? -12.308 -0.693 25.827 1.00 55.44 113 VAL A C 1
ATOM 878 O O . VAL A 1 113 ? -13.375 -0.084 25.790 1.00 55.44 113 VAL A O 1
ATOM 881 N N . ALA A 1 114 ? -11.245 -0.220 25.158 1.00 62.41 114 ALA A N 1
ATOM 882 C CA . ALA A 1 114 ? -11.215 1.083 24.467 1.00 62.41 114 ALA A CA 1
ATOM 883 C C . ALA A 1 114 ? -11.008 1.001 22.930 1.00 62.41 114 ALA A C 1
ATOM 885 O O . ALA A 1 114 ? -10.138 1.691 22.385 1.00 62.41 114 ALA A O 1
ATOM 886 N N . PRO A 1 115 ? -11.831 0.231 22.192 1.00 63.50 115 PRO A N 1
ATOM 887 C CA . PRO A 1 115 ? -11.644 -0.016 20.759 1.00 63.50 115 PRO A CA 1
ATOM 888 C C . PRO A 1 115 ? -11.750 1.250 19.892 1.00 63.50 115 PRO A C 1
ATOM 890 O O . PRO A 1 115 ? -11.140 1.325 18.833 1.00 63.50 115 PRO A O 1
ATOM 893 N N . ILE A 1 116 ? -12.459 2.288 20.352 1.00 65.38 116 ILE A N 1
ATOM 894 C CA . ILE A 1 116 ? -12.623 3.555 19.614 1.00 65.38 116 ILE A CA 1
ATOM 895 C C . ILE A 1 116 ? -11.309 4.353 19.550 1.00 65.38 116 ILE A C 1
ATOM 897 O O . ILE A 1 116 ? -10.956 4.886 18.499 1.00 65.38 116 ILE A O 1
ATOM 901 N N . VAL A 1 117 ? -10.562 4.426 20.658 1.00 67.12 117 VAL A N 1
ATOM 902 C CA . VAL A 1 117 ? -9.292 5.175 20.711 1.00 67.12 117 VAL A CA 1
ATOM 903 C C . VAL A 1 117 ? -8.222 4.465 19.883 1.00 67.12 117 VAL A C 1
ATOM 905 O O . VAL A 1 117 ? -7.460 5.116 19.168 1.00 67.12 117 VAL A O 1
ATOM 908 N N . ALA A 1 118 ? -8.185 3.132 19.938 1.00 68.31 118 ALA A N 1
ATOM 909 C CA . ALA A 1 118 ? -7.281 2.345 19.113 1.00 68.31 118 ALA A CA 1
ATOM 910 C C . ALA A 1 118 ? -7.637 2.427 17.622 1.00 68.31 118 ALA A C 1
ATOM 912 O O . ALA A 1 118 ? -6.741 2.635 16.808 1.00 68.31 118 ALA A O 1
ATOM 913 N N . ALA A 1 119 ? -8.927 2.361 17.269 1.00 67.81 119 ALA A N 1
ATOM 914 C CA . ALA A 1 119 ? -9.386 2.557 15.896 1.00 67.81 119 ALA A CA 1
ATOM 915 C C . ALA A 1 119 ? -8.922 3.908 15.337 1.00 67.81 119 ALA A C 1
ATOM 917 O O . ALA A 1 119 ? -8.330 3.929 14.268 1.00 67.81 119 ALA A O 1
ATOM 918 N N . SER A 1 120 ? -9.063 5.010 16.087 1.00 72.12 120 SER A N 1
ATOM 919 C CA . SER A 1 120 ? -8.595 6.332 15.638 1.00 72.12 120 SER A CA 1
ATOM 920 C C . SER A 1 120 ? -7.089 6.372 15.349 1.00 72.12 120 SER A C 1
ATOM 922 O O . SER A 1 120 ? -6.679 6.942 14.341 1.00 72.12 120 SER A O 1
ATOM 924 N N . ARG A 1 121 ? -6.260 5.748 16.196 1.00 76.75 121 ARG A N 1
ATOM 925 C CA . ARG A 1 121 ? -4.800 5.688 15.986 1.00 76.75 121 ARG A CA 1
ATOM 926 C C . ARG A 1 121 ? -4.429 4.832 14.781 1.00 76.75 121 ARG A C 1
ATOM 928 O O . ARG A 1 121 ? -3.521 5.186 14.036 1.00 76.75 121 ARG A O 1
ATOM 935 N N . ILE A 1 122 ? -5.125 3.713 14.605 1.00 71.62 122 ILE A N 1
ATOM 936 C CA . ILE A 1 122 ? -4.930 2.815 13.468 1.00 71.62 122 ILE A CA 1
ATOM 937 C C . ILE A 1 122 ? -5.329 3.521 12.171 1.00 71.62 122 ILE A C 1
ATOM 939 O O . ILE A 1 122 ? -4.548 3.487 11.224 1.00 71.62 122 ILE A O 1
ATOM 943 N N . THR A 1 123 ? -6.452 4.247 12.155 1.00 73.56 123 THR A N 1
ATOM 944 C CA . THR A 1 123 ? -6.867 5.077 11.017 1.00 73.56 123 THR A CA 1
ATOM 945 C C . THR A 1 123 ? -5.770 6.057 10.617 1.00 73.56 123 THR A C 1
ATOM 947 O O . THR A 1 123 ? -5.362 6.046 9.462 1.00 73.56 123 THR A O 1
ATOM 950 N N . SER A 1 124 ? -5.210 6.830 11.556 1.00 78.88 124 SER A N 1
ATOM 951 C CA . SER A 1 124 ? -4.144 7.793 11.233 1.00 78.88 124 SER A CA 1
ATOM 952 C C . SER A 1 124 ? -2.867 7.132 10.694 1.00 78.88 124 SER A C 1
ATOM 954 O O . SER A 1 124 ? -2.200 7.679 9.818 1.00 78.88 124 SER A O 1
ATOM 956 N N . LEU A 1 125 ? -2.508 5.944 11.195 1.00 79.06 125 LEU A N 1
ATOM 957 C CA . LEU A 1 125 ? -1.367 5.183 10.672 1.00 79.06 125 LEU A CA 1
ATOM 958 C C . LEU A 1 125 ? -1.640 4.661 9.254 1.00 79.06 125 LEU A C 1
ATOM 960 O O . LEU A 1 125 ? -0.747 4.677 8.410 1.00 79.06 125 LEU A O 1
ATOM 964 N N . ILE A 1 126 ? -2.869 4.235 8.971 1.00 73.62 126 ILE A N 1
ATOM 965 C CA . ILE A 1 126 ? -3.271 3.765 7.643 1.00 73.62 126 ILE A CA 1
ATOM 966 C C . ILE A 1 126 ? -3.381 4.917 6.651 1.00 73.62 126 ILE A C 1
ATOM 968 O O . ILE A 1 126 ? -2.945 4.757 5.519 1.00 73.62 126 ILE A O 1
ATOM 972 N N . GLU A 1 127 ? -3.895 6.076 7.055 1.00 79.12 127 GLU A N 1
ATOM 973 C CA . GLU A 1 127 ? -3.885 7.292 6.233 1.00 79.12 127 GLU A CA 1
ATOM 974 C C . GLU A 1 127 ? -2.459 7.660 5.825 1.00 79.12 127 GLU A C 1
ATOM 976 O O . GLU A 1 127 ? -2.181 7.834 4.642 1.00 79.12 127 GLU A O 1
ATOM 981 N N . ARG A 1 128 ? -1.514 7.633 6.767 1.00 80.75 128 ARG A N 1
ATOM 982 C CA . ARG A 1 128 ? -0.099 7.840 6.448 1.00 80.75 128 ARG A CA 1
ATOM 983 C C . ARG A 1 128 ? 0.457 6.768 5.505 1.00 80.75 128 ARG A C 1
ATOM 985 O O . ARG A 1 128 ? 1.206 7.084 4.586 1.00 80.75 128 ARG A O 1
ATOM 992 N N . ALA A 1 129 ? 0.094 5.500 5.702 1.00 75.00 129 ALA A N 1
ATOM 993 C CA . ALA A 1 129 ? 0.495 4.424 4.796 1.00 75.00 129 ALA A CA 1
ATOM 994 C C . ALA A 1 129 ? -0.105 4.599 3.386 1.00 75.00 129 ALA A C 1
ATOM 996 O O . ALA A 1 129 ? 0.572 4.307 2.400 1.00 75.00 129 ALA A O 1
ATOM 997 N N . LYS A 1 130 ? -1.338 5.110 3.270 1.00 75.00 130 LYS A N 1
ATOM 998 C CA . LYS A 1 130 ? -1.977 5.478 1.996 1.00 75.00 130 LYS A CA 1
ATOM 999 C C . LYS A 1 130 ? -1.233 6.611 1.310 1.00 75.00 130 LYS A C 1
ATOM 1001 O O . LYS A 1 130 ? -0.937 6.502 0.131 1.00 75.00 130 LYS A O 1
ATOM 1006 N N . GLU A 1 131 ? -0.887 7.666 2.038 1.00 80.31 131 GLU A N 1
ATOM 1007 C CA . GLU A 1 131 ? -0.114 8.788 1.495 1.00 80.31 131 GLU A CA 1
ATOM 1008 C C . GLU A 1 131 ? 1.271 8.338 1.009 1.00 80.31 131 GLU A C 1
ATOM 1010 O O . GLU A 1 131 ? 1.690 8.679 -0.097 1.00 80.31 131 GLU A O 1
ATOM 1015 N N . GLU A 1 132 ? 1.974 7.516 1.794 1.00 75.94 132 GLU A N 1
ATOM 1016 C CA . GLU A 1 132 ? 3.292 6.993 1.417 1.00 75.94 132 GLU A CA 1
ATOM 1017 C C . GLU A 1 132 ? 3.211 6.053 0.197 1.00 75.94 132 GLU A C 1
ATOM 1019 O O . GLU A 1 132 ? 4.068 6.113 -0.695 1.00 75.94 132 GLU A O 1
ATOM 1024 N N . SER A 1 133 ? 2.159 5.231 0.122 1.00 72.00 133 SER A N 1
ATOM 1025 C CA . SER A 1 133 ? 1.901 4.330 -1.010 1.00 72.00 133 SER A CA 1
ATOM 1026 C C . SER A 1 133 ? 1.275 5.017 -2.226 1.00 72.00 133 SER A C 1
ATOM 1028 O O . SER A 1 133 ? 1.385 4.481 -3.324 1.00 72.00 133 SER A O 1
ATOM 1030 N N . ALA A 1 134 ? 0.721 6.228 -2.093 1.00 74.56 134 ALA A N 1
ATOM 1031 C CA . ALA A 1 134 ? 0.161 6.981 -3.216 1.00 74.56 134 ALA A CA 1
ATOM 1032 C C . ALA A 1 134 ? 1.205 7.220 -4.318 1.00 74.56 134 ALA A C 1
ATOM 1034 O O . ALA A 1 134 ? 0.930 7.060 -5.507 1.00 74.56 134 ALA A O 1
ATOM 1035 N N . SER A 1 135 ? 2.447 7.487 -3.897 1.00 75.00 135 SER A N 1
ATOM 1036 C CA . SER A 1 135 ? 3.591 7.620 -4.803 1.00 75.00 135 SER A CA 1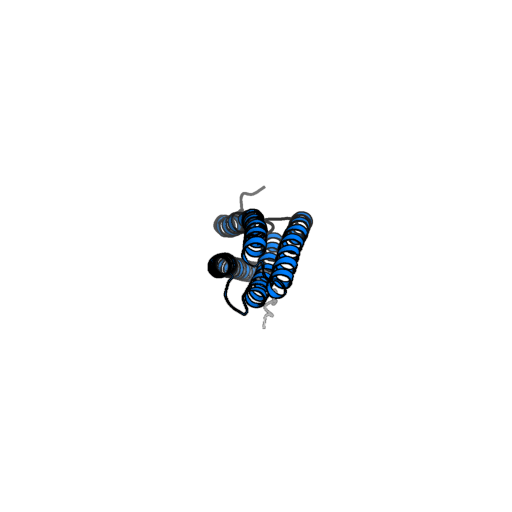
ATOM 1037 C C . SER A 1 135 ? 3.871 6.353 -5.619 1.00 75.00 135 SER A C 1
ATOM 1039 O O . SER A 1 135 ? 4.478 6.434 -6.683 1.00 75.00 135 SER A O 1
ATOM 1041 N N . PHE A 1 136 ? 3.440 5.177 -5.153 1.00 72.75 136 PHE A N 1
ATOM 1042 C CA . PHE A 1 136 ? 3.581 3.936 -5.910 1.00 72.75 136 PHE A CA 1
ATOM 1043 C C . PHE A 1 136 ? 2.649 3.935 -7.103 1.00 72.75 136 PHE A C 1
ATOM 1045 O O . PHE A 1 136 ? 3.108 3.648 -8.199 1.00 72.75 136 PHE A O 1
ATOM 1052 N N . TYR A 1 137 ? 1.381 4.298 -6.916 1.00 70.00 137 TYR A N 1
ATOM 1053 C CA . TYR A 1 137 ? 0.396 4.291 -7.995 1.00 70.00 137 TYR A CA 1
ATOM 1054 C C . TYR A 1 137 ? 0.783 5.247 -9.117 1.00 70.00 137 TYR A C 1
ATOM 1056 O O . TYR A 1 137 ? 0.728 4.877 -10.288 1.00 70.00 137 TYR A O 1
ATOM 1064 N N . ASP A 1 138 ? 1.244 6.449 -8.771 1.00 75.62 138 ASP A N 1
ATOM 1065 C CA . ASP A 1 138 ? 1.687 7.423 -9.766 1.00 75.62 138 ASP A CA 1
ATOM 1066 C C . ASP A 1 138 ? 2.919 6.926 -10.529 1.00 75.62 138 ASP A C 1
ATOM 1068 O O . ASP A 1 138 ? 2.968 7.028 -11.757 1.00 75.62 138 ASP A O 1
ATOM 1072 N N . HIS A 1 139 ? 3.887 6.315 -9.839 1.00 73.50 139 HIS A N 1
ATOM 1073 C CA . HIS A 1 139 ? 5.071 5.756 -10.490 1.00 73.50 139 HIS A CA 1
ATOM 1074 C C . HIS A 1 139 ? 4.773 4.487 -11.296 1.00 73.50 139 HIS A C 1
ATOM 1076 O O . HIS A 1 139 ? 5.329 4.327 -12.376 1.00 73.50 139 HIS A O 1
ATOM 1082 N N . LEU A 1 140 ? 3.871 3.614 -10.841 1.00 70.81 140 LEU A N 1
ATOM 1083 C CA . LEU A 1 140 ? 3.429 2.429 -11.585 1.00 70.81 140 LEU A CA 1
ATOM 1084 C C . LEU A 1 140 ? 2.635 2.844 -12.831 1.00 70.81 140 LEU A C 1
ATOM 1086 O O . LEU A 1 140 ? 2.816 2.284 -13.911 1.00 70.81 140 LEU A O 1
ATOM 1090 N N . ARG A 1 141 ? 1.818 3.897 -12.730 1.00 73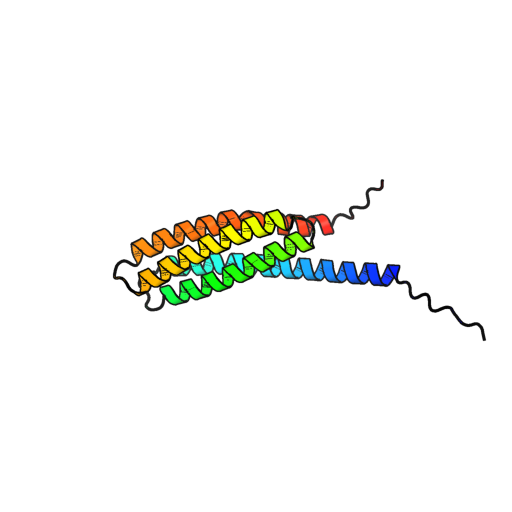.00 141 ARG A N 1
ATOM 1091 C CA . ARG A 1 141 ? 1.118 4.500 -13.871 1.00 73.00 141 ARG A CA 1
ATOM 1092 C C . ARG A 1 141 ? 2.089 5.166 -14.851 1.00 73.00 141 ARG A C 1
ATOM 1094 O O . ARG A 1 141 ? 1.908 5.055 -16.067 1.00 73.00 141 ARG A O 1
ATOM 1101 N N . ALA A 1 142 ? 3.123 5.836 -14.348 1.00 70.31 142 ALA A N 1
ATOM 1102 C CA . ALA A 1 142 ? 4.199 6.387 -15.169 1.00 70.31 142 ALA A CA 1
ATOM 1103 C C . ALA A 1 142 ? 5.020 5.275 -15.852 1.00 70.31 142 ALA A C 1
ATOM 1105 O O . ALA A 1 142 ? 5.377 5.416 -17.022 1.00 70.31 142 ALA A O 1
ATOM 1106 N N . ALA A 1 143 ? 5.254 4.154 -15.161 1.00 65.88 143 ALA A N 1
ATOM 1107 C CA . ALA A 1 143 ? 5.864 2.938 -15.703 1.00 65.88 143 ALA A CA 1
ATOM 1108 C C . ALA A 1 143 ? 5.051 2.343 -16.846 1.00 65.88 143 ALA A C 1
ATOM 1110 O O . ALA A 1 143 ? 5.578 2.113 -17.933 1.00 65.88 143 ALA A O 1
ATOM 1111 N N . ARG A 1 144 ? 3.736 2.234 -16.655 1.00 66.19 144 ARG A N 1
ATOM 1112 C CA . ARG A 1 144 ? 2.804 1.779 -17.690 1.00 66.19 144 ARG A CA 1
ATOM 1113 C C . ARG A 1 144 ? 2.831 2.660 -18.943 1.00 66.19 144 ARG A C 1
ATOM 1115 O O . ARG A 1 144 ? 2.774 2.155 -20.062 1.00 66.19 144 ARG A O 1
ATOM 1122 N N . THR A 1 145 ? 2.875 3.982 -18.766 1.00 61.06 145 THR A N 1
ATOM 1123 C CA . THR A 1 145 ? 2.765 4.939 -19.881 1.00 61.06 145 THR A CA 1
ATOM 1124 C C . THR A 1 145 ? 4.058 5.098 -20.674 1.00 61.06 145 THR A C 1
ATOM 1126 O O . THR A 1 145 ? 3.976 5.208 -21.896 1.00 61.06 145 THR A O 1
ATOM 1129 N N . ALA A 1 146 ? 5.242 5.054 -20.052 1.00 58.94 146 ALA A N 1
ATOM 1130 C CA . ALA A 1 146 ? 6.480 5.209 -20.825 1.00 58.94 146 ALA A CA 1
ATOM 1131 C C . ALA A 1 146 ? 6.956 3.930 -21.531 1.00 58.94 146 ALA A C 1
ATOM 1133 O O . ALA A 1 146 ? 7.780 4.041 -22.430 1.00 58.94 146 ALA A O 1
ATOM 1134 N N . GLU A 1 147 ? 6.411 2.745 -21.231 1.00 54.16 147 GLU A N 1
ATOM 1135 C CA . GLU A 1 147 ? 6.590 1.570 -22.106 1.00 54.16 147 GLU A CA 1
ATOM 1136 C C . GLU A 1 147 ? 5.772 1.661 -23.410 1.00 54.16 147 GLU A C 1
ATOM 1138 O O . GLU A 1 147 ? 6.057 0.943 -24.368 1.00 54.16 147 GLU A O 1
ATOM 1143 N N . HIS A 1 148 ? 4.791 2.570 -23.485 1.00 47.12 148 HIS A N 1
ATOM 1144 C CA . HIS A 1 148 ? 4.041 2.855 -24.716 1.00 47.12 148 HIS A CA 1
ATOM 1145 C C . HIS A 1 148 ? 4.692 3.940 -25.588 1.00 47.12 148 HIS A C 1
ATOM 1147 O O . HIS A 1 148 ? 4.315 4.096 -26.750 1.00 47.12 148 HIS A O 1
ATOM 1153 N N . GLU A 1 149 ? 5.698 4.657 -25.079 1.00 36.91 149 GLU A N 1
ATOM 1154 C CA . GLU A 1 149 ? 6.578 5.474 -25.909 1.00 36.91 149 GLU A CA 1
ATOM 1155 C C . GLU A 1 149 ? 7.867 4.697 -26.192 1.00 36.91 149 GLU A C 1
ATOM 1157 O O . GLU A 1 149 ? 8.627 4.405 -25.266 1.00 36.91 149 GLU A O 1
ATOM 1162 N N . PRO A 1 150 ? 8.201 4.388 -27.459 1.00 38.62 150 PRO A N 1
ATOM 1163 C CA . PRO A 1 150 ? 9.528 3.889 -27.758 1.00 38.62 150 PRO A CA 1
ATOM 1164 C C . PRO A 1 150 ? 10.520 5.008 -27.434 1.00 38.62 150 PRO A C 1
ATOM 1166 O O . PRO A 1 150 ? 10.717 5.932 -28.225 1.00 38.62 150 PRO A O 1
ATOM 1169 N N . ARG A 1 151 ? 11.196 4.923 -26.284 1.00 49.09 151 ARG A N 1
ATOM 1170 C CA . ARG A 1 151 ? 12.412 5.699 -26.012 1.00 49.09 151 ARG A CA 1
ATOM 1171 C C . ARG A 1 151 ? 13.566 5.143 -26.848 1.00 49.09 151 ARG A C 1
ATOM 1173 O O . ARG A 1 151 ? 14.550 4.625 -26.341 1.00 49.09 151 ARG A O 1
ATOM 1180 N N . TYR A 1 152 ? 13.424 5.282 -28.161 1.00 43.22 152 TYR A N 1
ATOM 1181 C CA . TYR A 1 152 ? 14.521 5.481 -29.090 1.00 43.22 152 TYR A CA 1
ATOM 1182 C C . TYR A 1 152 ? 14.385 6.910 -29.619 1.00 43.22 152 TYR A C 1
ATOM 1184 O O . TYR A 1 152 ? 13.820 7.163 -30.680 1.00 43.22 152 TYR A O 1
ATOM 1192 N N . ARG A 1 153 ? 14.931 7.871 -28.874 1.00 37.00 153 ARG A N 1
ATOM 1193 C CA . ARG A 1 153 ? 15.563 9.024 -29.513 1.00 37.00 153 ARG A CA 1
ATOM 1194 C C . ARG A 1 153 ? 17.052 8.806 -29.367 1.00 37.00 153 ARG A C 1
ATOM 1196 O O . ARG A 1 153 ? 17.554 8.761 -28.251 1.00 37.00 153 ARG A O 1
ATOM 1203 N N . GLY A 1 154 ? 17.703 8.573 -30.501 1.00 37.78 154 GLY A N 1
ATOM 1204 C CA . GLY A 1 154 ? 19.140 8.390 -30.554 1.00 37.78 154 GLY A CA 1
ATOM 1205 C C . GLY A 1 154 ? 19.873 9.570 -29.932 1.00 37.78 154 GLY A C 1
ATOM 1206 O O . GLY A 1 154 ? 19.497 10.721 -30.155 1.00 37.78 154 GLY A O 1
ATOM 1207 N N . GLN A 1 155 ? 20.909 9.237 -29.175 1.00 31.70 155 GLN A N 1
ATOM 1208 C CA . GLN A 1 155 ? 22.282 9.692 -29.372 1.00 31.70 155 GLN A CA 1
ATOM 1209 C C . GLN A 1 155 ? 23.214 8.659 -28.743 1.00 31.70 155 GLN A C 1
ATOM 1211 O O . GLN A 1 155 ? 22.855 8.135 -27.665 1.00 31.70 155 GLN A O 1
#